Protein AF-A0AAP5HHR1-F1 (afdb_monomer_lite)

Sequence (63 aa):
MASMAERKKKEHPNRAGKQSLTVWMSPEVIKIAKIGALLDDSTIEQFVERALRAEIEKRGMKL

Secondary structure (DSSP, 8-state):
---SS---------------------HHHHHHHHHHHHHTTS-HHHHHHHHHHHHHHHTT---

Fo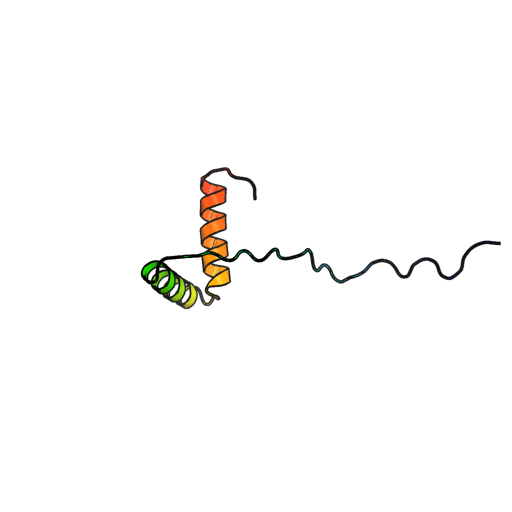ldseek 3Di:
DDDDPPDPDDDPPPCPDPPDDDDDDDPVVLVVLCVQCVVVVHDSVVSVVVVVVVVCVVVVHDD

Structure (mmCIF, N/CA/C/O backbone):
data_AF-A0AAP5HHR1-F1
#
_entry.id   AF-A0AAP5HHR1-F1
#
loop_
_atom_site.group_PDB
_atom_site.id
_atom_site.type_symbol
_atom_site.label_atom_id
_atom_site.label_alt_id
_atom_site.label_comp_id
_atom_site.label_asym_id
_atom_site.label_entity_id
_atom_site.label_seq_id
_atom_site.pdbx_PDB_ins_code
_atom_site.Cartn_x
_atom_site.Cartn_y
_atom_site.Cartn_z
_atom_site.occupancy
_atom_site.B_iso_or_equiv
_atom_site.auth_seq_id
_atom_site.auth_comp_id
_atom_site.auth_asym_id
_atom_site.auth_atom_id
_atom_site.pdbx_PDB_model_num
ATOM 1 N N . MET A 1 1 ? 0.979 59.568 -1.005 1.00 45.84 1 MET A N 1
ATOM 2 C CA . MET A 1 1 ? 0.180 58.871 -2.036 1.00 45.84 1 MET A CA 1
ATOM 3 C C . MET A 1 1 ? 0.635 57.424 -2.079 1.00 45.84 1 MET A C 1
ATOM 5 O O . MET A 1 1 ? 1.833 57.180 -2.062 1.00 45.84 1 MET A O 1
ATOM 9 N N . ALA A 1 2 ? -0.318 56.501 -1.999 1.00 43.34 2 ALA A N 1
ATOM 10 C CA . ALA A 1 2 ? -0.111 55.065 -1.866 1.00 43.34 2 ALA A CA 1
ATOM 11 C C . ALA A 1 2 ? 0.081 54.347 -3.222 1.00 43.34 2 ALA A C 1
ATOM 13 O O . ALA A 1 2 ? -0.490 54.773 -4.217 1.00 43.34 2 ALA A O 1
ATOM 14 N N . SER A 1 3 ? 0.839 53.240 -3.173 1.00 50.81 3 SER A N 1
ATOM 15 C CA . SER A 1 3 ? 0.708 51.952 -3.896 1.00 50.81 3 SER A CA 1
ATOM 16 C C . SER A 1 3 ? 0.580 51.900 -5.436 1.00 50.81 3 SER A C 1
ATOM 18 O O . SER A 1 3 ? -0.436 52.288 -6.000 1.00 50.81 3 SER A O 1
ATOM 20 N N . MET A 1 4 ? 1.566 51.257 -6.093 1.00 56.25 4 MET A N 1
ATOM 21 C CA . MET A 1 4 ? 1.436 50.586 -7.411 1.00 56.25 4 MET A CA 1
ATOM 22 C C . MET A 1 4 ? 2.337 49.334 -7.577 1.00 56.25 4 MET A C 1
ATOM 24 O O . MET A 1 4 ? 2.656 48.930 -8.691 1.00 56.25 4 MET A O 1
ATOM 28 N N . ALA A 1 5 ? 2.757 48.674 -6.493 1.00 55.03 5 ALA A N 1
ATOM 29 C CA . ALA A 1 5 ? 3.430 47.367 -6.611 1.00 55.03 5 ALA A CA 1
ATOM 30 C C . ALA A 1 5 ? 3.071 46.389 -5.485 1.00 55.03 5 ALA A C 1
ATOM 32 O O . ALA A 1 5 ? 3.779 45.415 -5.230 1.00 55.03 5 ALA A O 1
ATOM 33 N N . GLU A 1 6 ? 1.936 46.615 -4.825 1.00 46.78 6 GLU A N 1
ATOM 34 C CA . GLU A 1 6 ? 1.259 45.542 -4.115 1.00 46.78 6 GLU A CA 1
ATOM 35 C C . GLU A 1 6 ? 0.666 44.559 -5.129 1.00 46.78 6 GLU A C 1
ATOM 37 O O . GLU A 1 6 ? 0.114 44.950 -6.154 1.00 46.78 6 GLU A O 1
ATOM 42 N N . ARG A 1 7 ? 0.702 43.274 -4.766 1.00 55.12 7 ARG A N 1
ATOM 43 C CA . ARG A 1 7 ? 0.010 42.151 -5.418 1.00 55.12 7 ARG A CA 1
ATOM 44 C C . ARG A 1 7 ? 0.689 41.540 -6.646 1.00 55.12 7 ARG A C 1
ATOM 46 O O . ARG A 1 7 ? 0.038 41.268 -7.649 1.00 55.12 7 ARG A O 1
ATOM 53 N N . LYS A 1 8 ? 1.904 41.023 -6.458 1.00 52.28 8 LYS A N 1
ATOM 54 C CA . LYS A 1 8 ? 2.140 39.630 -6.882 1.00 52.28 8 LYS A CA 1
ATOM 55 C C . LYS A 1 8 ? 1.583 38.701 -5.803 1.00 52.28 8 LYS A C 1
ATOM 57 O O . LYS A 1 8 ? 2.287 38.269 -4.896 1.00 52.28 8 LYS A O 1
ATOM 62 N N . LYS A 1 9 ? 0.265 38.475 -5.875 1.00 53.03 9 LYS A N 1
ATOM 63 C CA . LYS A 1 9 ? -0.427 37.358 -5.215 1.00 53.03 9 LYS A CA 1
ATOM 64 C C . LYS A 1 9 ? 0.401 36.099 -5.515 1.00 53.03 9 LYS A C 1
ATOM 66 O O . LYS A 1 9 ? 0.705 35.827 -6.666 1.00 53.03 9 LYS A O 1
ATOM 71 N N . LYS A 1 10 ? 0.986 35.459 -4.505 1.00 50.97 10 LYS A N 1
ATOM 72 C CA . LYS A 1 10 ? 0.380 34.287 -3.860 1.00 50.97 10 LYS A CA 1
ATOM 73 C C . LYS A 1 10 ? -0.310 33.344 -4.856 1.00 50.97 10 LYS A C 1
ATOM 75 O O . LYS A 1 10 ? -1.485 33.059 -4.700 1.00 50.97 10 LYS A O 1
ATOM 80 N N . GLU A 1 11 ? 0.427 32.846 -5.835 1.00 44.66 11 GLU A N 1
ATOM 81 C CA . GLU A 1 11 ? 0.139 31.556 -6.464 1.00 44.66 11 GLU A CA 1
ATOM 82 C C . GLU A 1 11 ? 1.458 30.796 -6.568 1.00 44.66 11 GLU A C 1
ATOM 84 O O . GLU A 1 11 ? 2.074 30.668 -7.620 1.00 44.66 11 GLU A O 1
ATOM 89 N N . HIS A 1 12 ? 1.922 30.299 -5.419 1.00 44.88 12 HIS A N 1
ATOM 90 C CA . HIS A 1 12 ? 2.612 29.022 -5.467 1.00 44.88 12 HIS A CA 1
ATOM 91 C C . HIS A 1 12 ? 1.547 28.028 -5.936 1.00 44.88 12 HIS A C 1
ATOM 93 O O . HIS A 1 12 ? 0.553 27.874 -5.219 1.00 44.88 12 HIS A O 1
ATOM 99 N N . PRO A 1 13 ? 1.685 27.408 -7.122 1.00 52.44 13 PRO A N 1
ATOM 100 C CA . PRO A 1 13 ? 0.779 26.344 -7.515 1.00 52.44 13 PRO A CA 1
ATOM 101 C C . PRO A 1 13 ? 0.779 25.337 -6.372 1.00 52.44 13 PRO A C 1
ATOM 103 O O . PRO A 1 13 ? 1.841 24.943 -5.894 1.00 52.44 13 PRO A O 1
ATOM 106 N N . ASN A 1 14 ? -0.425 25.058 -5.891 1.00 51.00 14 ASN A N 1
ATOM 107 C CA . ASN A 1 14 ? -0.811 24.377 -4.665 1.00 51.00 14 ASN A CA 1
ATOM 108 C C . ASN A 1 14 ? 0.036 23.119 -4.347 1.00 51.00 14 ASN A C 1
ATOM 110 O O . ASN A 1 14 ? -0.427 21.991 -4.468 1.00 51.00 14 ASN A O 1
ATOM 114 N N . ARG A 1 15 ? 1.290 23.283 -3.910 1.00 51.84 15 ARG A N 1
ATOM 115 C CA . ARG A 1 15 ? 2.058 22.251 -3.208 1.00 51.84 15 ARG A CA 1
ATOM 116 C C . ARG A 1 15 ? 1.637 22.319 -1.749 1.00 51.84 15 ARG A C 1
ATOM 118 O O . ARG A 1 15 ? 2.422 22.700 -0.886 1.00 51.84 15 ARG A O 1
ATOM 125 N N . ALA A 1 16 ? 0.375 21.988 -1.477 1.00 49.44 16 ALA A N 1
ATOM 126 C CA . ALA A 1 16 ? 0.007 21.525 -0.150 1.00 49.44 16 ALA A CA 1
ATOM 127 C C . ALA A 1 16 ? 0.990 20.394 0.182 1.00 49.44 16 ALA A C 1
ATOM 129 O O . ALA A 1 16 ? 1.088 19.420 -0.567 1.00 49.44 16 ALA A O 1
ATOM 130 N N . GLY A 1 17 ? 1.829 20.611 1.195 1.00 48.41 17 GLY A N 1
ATOM 131 C CA . GLY A 1 17 ? 2.953 19.742 1.508 1.00 48.41 17 GLY A CA 1
ATOM 132 C C . GLY A 1 17 ? 2.487 18.302 1.674 1.00 48.41 17 GLY A C 1
ATOM 133 O O . GLY A 1 17 ? 1.845 17.975 2.667 1.00 48.41 17 GLY A O 1
ATOM 134 N N . LYS A 1 18 ? 2.818 17.436 0.709 1.00 61.78 18 LYS A N 1
ATOM 135 C CA . LYS A 1 18 ? 2.751 15.990 0.916 1.00 61.78 18 LYS A CA 1
ATOM 136 C C . LYS A 1 18 ? 3.771 15.668 2.001 1.00 61.78 18 LYS A C 1
ATOM 138 O O . LYS A 1 18 ? 4.967 15.613 1.729 1.00 61.78 18 LYS A O 1
ATOM 143 N N . GLN A 1 19 ? 3.303 15.528 3.236 1.00 71.81 19 GLN A N 1
ATOM 144 C CA . GLN A 1 19 ? 4.112 14.973 4.309 1.00 71.81 19 GLN A CA 1
ATOM 145 C C . GLN A 1 19 ? 4.411 13.521 3.933 1.00 71.81 19 GLN A C 1
ATOM 147 O O . GLN A 1 19 ? 3.504 12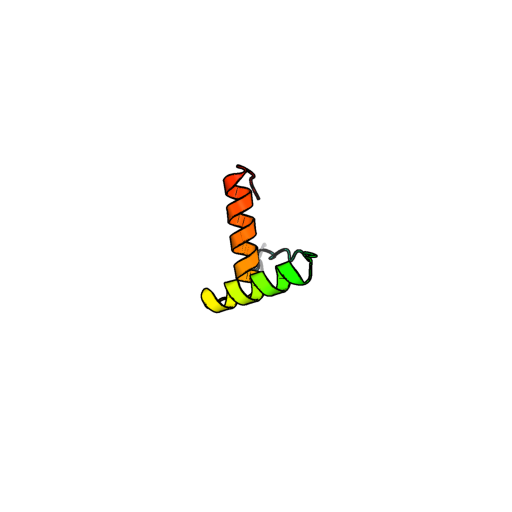.701 3.813 1.00 71.81 19 GLN A O 1
A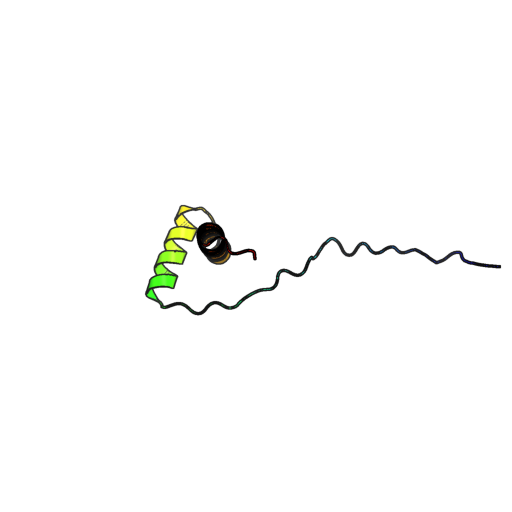TOM 152 N N . SER A 1 20 ? 5.678 13.224 3.657 1.00 76.00 20 SER A N 1
ATOM 153 C CA . SER A 1 20 ? 6.138 11.862 3.413 1.00 76.00 20 SER A CA 1
ATOM 154 C C . SER A 1 20 ? 6.445 11.196 4.752 1.00 76.00 20 SER A C 1
ATOM 156 O O . SER A 1 20 ? 7.250 11.722 5.521 1.00 76.00 20 SER A O 1
ATOM 158 N N . LEU A 1 21 ? 5.834 10.042 5.016 1.00 82.00 21 LEU A N 1
ATOM 159 C CA . LEU A 1 21 ? 6.135 9.205 6.175 1.00 82.00 21 LEU A CA 1
ATOM 160 C C . LEU A 1 21 ? 6.965 7.998 5.728 1.00 82.00 21 LEU A C 1
ATOM 162 O O . LEU A 1 21 ? 6.562 7.274 4.820 1.00 82.00 21 LEU A O 1
ATOM 166 N N . THR A 1 22 ? 8.096 7.753 6.388 1.00 87.94 22 THR A N 1
ATOM 167 C CA . THR A 1 22 ? 8.849 6.505 6.207 1.00 87.94 22 THR A CA 1
ATOM 168 C C . THR A 1 22 ? 8.202 5.401 7.035 1.00 87.94 22 THR A C 1
ATOM 170 O O . THR A 1 22 ? 8.127 5.508 8.258 1.00 87.94 22 THR A O 1
ATOM 173 N N . VAL A 1 23 ? 7.760 4.331 6.374 1.00 86.44 23 VAL A N 1
ATOM 174 C CA . VAL A 1 23 ? 7.150 3.163 7.023 1.00 86.44 23 VAL A CA 1
ATOM 175 C C . VAL A 1 23 ? 8.121 1.990 6.970 1.00 86.44 23 VAL A C 1
ATOM 177 O O . VAL A 1 23 ? 8.581 1.598 5.899 1.00 86.44 23 VAL A O 1
ATOM 180 N N . TRP A 1 24 ? 8.417 1.414 8.133 1.00 92.50 24 TRP A N 1
ATOM 181 C CA . TRP A 1 24 ? 9.224 0.202 8.250 1.00 92.50 24 TRP A CA 1
ATOM 182 C C . TRP A 1 24 ? 8.307 -1.020 8.270 1.00 92.50 24 TRP A C 1
ATOM 184 O O . TRP A 1 24 ? 7.327 -1.054 9.011 1.00 92.50 24 TRP A O 1
ATOM 194 N N . MET A 1 25 ? 8.619 -2.019 7.449 1.00 92.94 25 MET A N 1
ATOM 195 C CA . MET A 1 25 ? 7.821 -3.238 7.288 1.00 92.94 25 MET A CA 1
ATOM 196 C C . MET A 1 25 ? 8.750 -4.451 7.235 1.00 92.94 25 MET A C 1
ATOM 198 O O . MET A 1 25 ? 9.921 -4.311 6.872 1.00 92.94 25 MET A O 1
ATOM 202 N N . SER A 1 26 ? 8.237 -5.647 7.540 1.00 97.38 26 SER A N 1
ATOM 203 C CA . SER A 1 26 ? 9.023 -6.867 7.332 1.00 97.38 26 SER A CA 1
ATOM 204 C C . SER A 1 26 ? 9.253 -7.133 5.833 1.00 97.38 26 SER A C 1
ATOM 206 O O . SER A 1 26 ? 8.437 -6.722 4.996 1.00 97.38 26 SER A O 1
ATOM 208 N N . PRO A 1 27 ? 10.332 -7.845 5.461 1.00 97.06 27 PRO A N 1
ATOM 209 C CA . PRO A 1 27 ? 10.610 -8.197 4.069 1.00 97.06 27 PRO A CA 1
ATOM 210 C C . PRO A 1 27 ? 9.456 -8.932 3.370 1.00 97.06 27 PRO A C 1
ATOM 212 O O . PRO A 1 27 ? 9.228 -8.726 2.177 1.00 9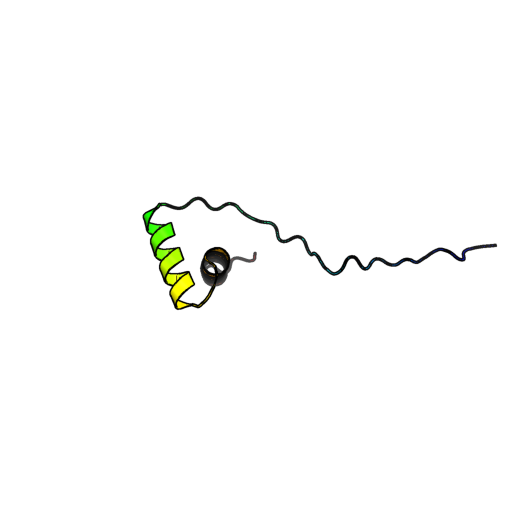7.06 27 PRO A O 1
ATOM 215 N N . GLU A 1 28 ? 8.711 -9.772 4.090 1.00 97.62 28 GLU A N 1
ATOM 216 C CA . GLU A 1 28 ? 7.545 -10.495 3.568 1.00 97.62 28 GLU A CA 1
ATOM 217 C C . GLU A 1 28 ? 6.424 -9.529 3.181 1.00 97.62 28 GLU A C 1
ATOM 219 O O . GLU A 1 28 ? 5.867 -9.634 2.088 1.00 97.62 28 GLU A O 1
ATOM 224 N N . VAL A 1 29 ? 6.141 -8.541 4.033 1.00 96.44 29 VAL A N 1
ATOM 225 C CA . VAL A 1 29 ? 5.115 -7.526 3.766 1.00 96.44 29 VAL A CA 1
ATOM 226 C C . VAL A 1 29 ? 5.508 -6.659 2.569 1.00 96.44 29 VAL A C 1
ATOM 228 O O . VAL A 1 29 ? 4.666 -6.382 1.717 1.00 96.44 29 VAL A O 1
ATOM 231 N N . ILE A 1 30 ? 6.793 -6.308 2.429 1.00 96.00 30 ILE A N 1
ATOM 232 C CA . ILE A 1 30 ? 7.295 -5.572 1.255 1.00 96.00 30 ILE A CA 1
ATOM 233 C C . ILE A 1 30 ? 7.067 -6.376 -0.033 1.00 96.00 30 ILE A C 1
ATOM 235 O O . ILE A 1 30 ? 6.661 -5.806 -1.045 1.00 96.00 30 ILE A O 1
ATOM 239 N N . LYS A 1 31 ? 7.305 -7.696 -0.024 1.00 97.44 31 LYS A N 1
ATOM 240 C CA . LYS A 1 31 ? 7.041 -8.558 -1.192 1.00 97.44 31 LYS A CA 1
ATOM 241 C C . LYS A 1 31 ? 5.557 -8.565 -1.561 1.00 97.44 31 LYS A C 1
ATOM 243 O O . LYS A 1 31 ? 5.236 -8.394 -2.733 1.00 97.44 31 LYS A O 1
ATOM 248 N N . ILE A 1 32 ? 4.670 -8.713 -0.576 1.00 97.12 32 ILE A N 1
ATOM 249 C CA . ILE A 1 32 ? 3.216 -8.699 -0.798 1.00 97.12 32 ILE A CA 1
ATOM 250 C C . ILE A 1 32 ? 2.773 -7.346 -1.367 1.00 97.12 32 ILE A C 1
ATOM 252 O O . ILE A 1 32 ? 2.060 -7.313 -2.366 1.00 97.12 32 ILE A O 1
ATOM 256 N N . ALA A 1 33 ? 3.251 -6.236 -0.796 1.00 96.56 33 ALA A N 1
ATOM 257 C CA . ALA A 1 33 ? 2.930 -4.894 -1.275 1.00 96.56 33 ALA A CA 1
ATOM 258 C C . ALA A 1 33 ? 3.402 -4.658 -2.720 1.00 96.56 33 ALA A C 1
ATOM 260 O O . ALA A 1 33 ? 2.676 -4.057 -3.506 1.00 96.56 33 ALA A O 1
ATOM 261 N N . LYS A 1 34 ? 4.579 -5.175 -3.104 1.00 97.12 34 LYS A N 1
ATOM 262 C CA . LYS A 1 34 ? 5.065 -5.114 -4.495 1.00 97.12 34 LYS A CA 1
ATOM 263 C C . LYS A 1 34 ? 4.167 -5.882 -5.462 1.00 97.12 34 LYS A C 1
ATOM 265 O O . LYS A 1 34 ? 3.885 -5.377 -6.543 1.00 97.12 34 LYS A O 1
ATOM 270 N N . ILE A 1 35 ? 3.730 -7.085 -5.086 1.00 97.88 35 ILE A N 1
ATOM 271 C CA . ILE A 1 35 ? 2.825 -7.893 -5.916 1.00 97.88 35 ILE A CA 1
ATOM 272 C C . ILE A 1 35 ? 1.473 -7.186 -6.062 1.00 97.88 35 ILE A C 1
ATOM 274 O O . ILE A 1 35 ? 0.979 -7.062 -7.175 1.00 97.88 35 ILE A O 1
ATOM 278 N N . GLY A 1 36 ? 0.905 -6.674 -4.966 1.00 97.44 36 GLY A N 1
ATOM 279 C CA . GLY A 1 36 ? -0.355 -5.927 -5.002 1.00 97.44 36 GLY A CA 1
ATOM 280 C C . GLY A 1 36 ? -0.274 -4.678 -5.881 1.00 97.44 36 GLY A C 1
ATOM 281 O O . GLY A 1 36 ? -1.130 -4.466 -6.731 1.00 97.44 36 GLY A O 1
ATOM 282 N N . ALA A 1 37 ? 0.808 -3.906 -5.755 1.00 97.88 37 ALA A N 1
ATOM 283 C CA . ALA A 1 37 ? 1.040 -2.729 -6.586 1.00 97.88 37 ALA A CA 1
ATOM 284 C C . ALA A 1 37 ? 1.114 -3.064 -8.088 1.00 97.88 37 ALA A C 1
ATOM 286 O O . ALA A 1 37 ? 0.528 -2.345 -8.894 1.00 97.88 37 ALA A O 1
ATOM 287 N N . LEU A 1 38 ? 1.772 -4.176 -8.450 1.00 98.00 38 LEU A N 1
ATOM 288 C CA . LEU A 1 38 ? 1.841 -4.681 -9.828 1.00 98.00 38 LEU A CA 1
ATOM 289 C C . LEU A 1 38 ? 0.469 -5.087 -10.381 1.00 98.00 38 LEU A C 1
ATOM 291 O O . LEU A 1 38 ? 0.181 -4.799 -11.538 1.00 98.00 38 LEU A O 1
ATOM 295 N N . LEU A 1 39 ? -0.365 -5.757 -9.580 1.00 97.75 39 LEU A N 1
ATOM 296 C CA . LEU A 1 39 ? -1.711 -6.176 -9.998 1.00 97.75 39 LEU A CA 1
ATOM 297 C C . LEU A 1 39 ? -2.648 -4.981 -10.214 1.00 97.75 39 LEU A C 1
ATOM 299 O O . LEU A 1 39 ? -3.498 -5.022 -11.099 1.00 97.75 39 LEU A O 1
ATOM 303 N N . ASP A 1 40 ? -2.459 -3.923 -9.430 1.00 94.50 40 ASP A N 1
ATOM 304 C CA . ASP A 1 40 ? -3.251 -2.694 -9.478 1.00 94.50 40 ASP A CA 1
ATOM 305 C C . ASP A 1 40 ? -2.723 -1.648 -10.484 1.00 94.50 40 ASP A C 1
ATOM 307 O O . ASP A 1 40 ? -3.237 -0.528 -10.502 1.00 94.50 40 ASP A O 1
ATOM 311 N N . ASP A 1 41 ? -1.673 -1.966 -11.255 1.00 97.00 41 ASP A N 1
ATOM 312 C CA . ASP A 1 41 ? -0.949 -1.032 -12.139 1.00 97.00 41 ASP A CA 1
ATOM 313 C C . ASP A 1 41 ? -0.609 0.303 -11.440 1.00 97.00 41 ASP A C 1
ATOM 315 O O . ASP A 1 41 ? -0.932 1.405 -11.886 1.00 97.00 41 ASP A O 1
ATOM 319 N N . SER A 1 42 ? -0.012 0.199 -10.250 1.00 96.25 42 SER A N 1
ATOM 320 C CA . SER A 1 42 ? 0.286 1.339 -9.377 1.00 96.25 42 SER A CA 1
ATOM 321 C C . SER A 1 42 ? 1.666 1.223 -8.735 1.00 96.25 42 SER A C 1
ATOM 323 O O . SER A 1 42 ? 2.317 0.178 -8.789 1.00 96.25 42 SER A O 1
ATOM 325 N N . THR A 1 43 ? 2.150 2.304 -8.116 1.00 96.31 43 THR A N 1
ATOM 326 C CA . THR A 1 43 ? 3.402 2.232 -7.349 1.00 96.31 43 THR A CA 1
ATOM 327 C C . THR A 1 43 ? 3.174 1.597 -5.978 1.00 96.31 43 THR A C 1
ATOM 329 O O . THR A 1 43 ? 2.068 1.626 -5.432 1.00 96.31 43 THR A O 1
ATOM 332 N N . ILE A 1 44 ? 4.239 1.053 -5.379 1.00 94.75 44 ILE A N 1
ATOM 333 C CA . ILE A 1 44 ? 4.166 0.474 -4.030 1.00 94.75 44 ILE A CA 1
ATOM 334 C C . ILE A 1 44 ? 3.688 1.505 -3.000 1.00 94.75 44 ILE A C 1
ATOM 336 O O . ILE A 1 44 ? 2.902 1.170 -2.119 1.00 94.75 44 ILE A O 1
ATOM 340 N N . GLU A 1 45 ? 4.097 2.768 -3.136 1.00 93.19 45 GLU A N 1
ATOM 341 C CA . GLU A 1 45 ? 3.679 3.855 -2.253 1.00 93.19 45 GLU A CA 1
ATOM 342 C C . GLU A 1 45 ? 2.180 4.125 -2.374 1.00 93.19 45 GLU A C 1
ATOM 344 O O . GLU A 1 45 ? 1.506 4.251 -1.357 1.00 93.19 45 GLU A O 1
ATOM 349 N N . GLN A 1 46 ? 1.643 4.173 -3.597 1.00 94.00 46 GLN A N 1
ATOM 350 C CA . GLN A 1 46 ? 0.211 4.383 -3.828 1.00 94.00 46 GLN A CA 1
ATOM 351 C C . GLN A 1 46 ? -0.619 3.224 -3.276 1.00 94.00 46 GLN A C 1
ATOM 353 O O . GLN A 1 46 ? -1.642 3.447 -2.629 1.00 94.00 46 GLN A O 1
ATOM 358 N N . PHE A 1 47 ? -0.165 1.991 -3.502 1.00 95.50 47 PHE A N 1
ATOM 359 C CA . PHE A 1 47 ? -0.815 0.797 -2.978 1.00 95.50 47 PHE A CA 1
ATOM 360 C C . PHE A 1 47 ? -0.862 0.814 -1.442 1.00 95.50 47 PHE A C 1
ATOM 362 O O . PHE A 1 47 ? -1.930 0.661 -0.847 1.00 95.50 47 PHE A O 1
ATOM 369 N N . VAL A 1 48 ? 0.281 1.070 -0.796 1.00 93.88 48 VAL A N 1
ATOM 370 C CA . VAL A 1 48 ? 0.385 1.151 0.668 1.00 93.88 48 VAL A CA 1
ATOM 371 C C . VAL A 1 48 ? -0.437 2.318 1.220 1.00 93.88 48 VAL A C 1
ATOM 373 O O . VAL A 1 48 ? -1.133 2.147 2.218 1.00 93.88 48 VAL A O 1
ATOM 376 N N . GLU A 1 49 ? -0.425 3.482 0.566 1.00 92.38 49 GLU A N 1
ATOM 377 C CA . GLU A 1 49 ? -1.238 4.634 0.966 1.00 92.38 49 GLU A CA 1
ATOM 378 C C . GLU A 1 49 ? -2.737 4.297 0.937 1.00 92.38 49 GLU A C 1
ATOM 380 O O . GLU A 1 49 ? 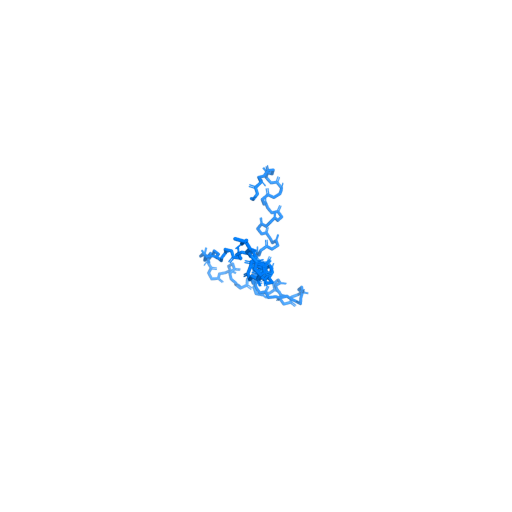-3.444 4.583 1.905 1.00 92.38 49 GLU A O 1
ATOM 385 N N . ARG A 1 50 ? -3.228 3.642 -0.126 1.00 92.62 50 ARG A N 1
ATOM 386 C CA . ARG A 1 50 ? -4.630 3.195 -0.214 1.00 92.62 50 ARG A CA 1
ATOM 387 C C . ARG A 1 50 ? -4.978 2.195 0.884 1.00 92.62 50 ARG A C 1
ATOM 389 O O . ARG A 1 50 ? -6.008 2.355 1.535 1.00 92.62 50 ARG A O 1
ATOM 396 N N . ALA A 1 51 ? -4.118 1.204 1.115 1.00 92.81 51 ALA A N 1
ATOM 397 C CA . ALA A 1 51 ? -4.331 0.196 2.151 1.00 92.81 51 ALA A CA 1
ATOM 398 C C . ALA A 1 51 ? -4.407 0.825 3.554 1.00 92.81 51 ALA A C 1
ATOM 400 O O . ALA A 1 51 ? -5.302 0.500 4.334 1.00 92.81 51 ALA A O 1
ATOM 401 N N . LEU A 1 52 ? -3.513 1.772 3.857 1.00 91.19 52 LEU A N 1
ATOM 402 C CA . LEU A 1 52 ? -3.515 2.494 5.130 1.00 91.19 52 LEU A CA 1
ATOM 403 C C . LEU A 1 52 ? -4.750 3.386 5.286 1.00 91.19 52 LEU A C 1
ATOM 405 O O . LEU A 1 52 ? -5.368 3.372 6.348 1.00 91.19 52 LEU A O 1
ATOM 409 N N . ARG A 1 53 ? -5.143 4.128 4.242 1.00 90.44 53 ARG A N 1
ATOM 410 C CA . ARG A 1 53 ? -6.361 4.959 4.266 1.00 90.44 53 ARG A CA 1
ATOM 411 C C . ARG A 1 53 ? -7.607 4.119 4.537 1.00 90.44 53 ARG A C 1
ATOM 413 O O . ARG A 1 53 ? -8.376 4.468 5.425 1.00 90.44 53 ARG A O 1
ATOM 420 N N . ALA A 1 54 ? -7.758 2.991 3.843 1.00 92.19 54 ALA A N 1
ATOM 421 C CA . ALA A 1 54 ? -8.892 2.091 4.034 1.00 92.19 54 ALA A CA 1
ATOM 422 C C . ALA A 1 54 ? -8.971 1.550 5.473 1.00 92.19 54 ALA A C 1
ATOM 424 O O . ALA A 1 54 ? -10.051 1.493 6.060 1.00 92.19 54 ALA A O 1
ATOM 425 N N . GLU A 1 55 ? -7.834 1.189 6.074 1.00 92.44 55 GLU A N 1
ATOM 426 C CA . GLU A 1 55 ? -7.796 0.709 7.461 1.00 92.44 55 GLU A CA 1
ATOM 427 C C . GLU A 1 55 ? -8.109 1.823 8.476 1.00 92.44 55 GLU A C 1
ATOM 429 O O . GLU A 1 55 ? -8.827 1.592 9.450 1.00 92.44 55 GLU A O 1
ATOM 434 N N . ILE A 1 56 ? -7.617 3.043 8.245 1.00 90.06 56 ILE A N 1
ATOM 435 C CA . ILE A 1 56 ? -7.913 4.222 9.074 1.00 90.06 56 ILE A CA 1
ATOM 436 C C . ILE A 1 56 ? -9.412 4.549 9.040 1.00 90.06 56 ILE A C 1
ATOM 438 O O . ILE A 1 56 ? -10.030 4.721 10.094 1.00 90.06 56 ILE A O 1
ATOM 442 N N . GLU A 1 57 ? -10.010 4.574 7.847 1.00 91.62 57 GLU A N 1
ATOM 443 C CA . GLU A 1 57 ? -11.445 4.811 7.658 1.00 91.62 57 GLU A CA 1
ATOM 444 C C . GLU A 1 57 ? -12.285 3.729 8.338 1.00 91.62 57 GLU A C 1
ATOM 446 O O . G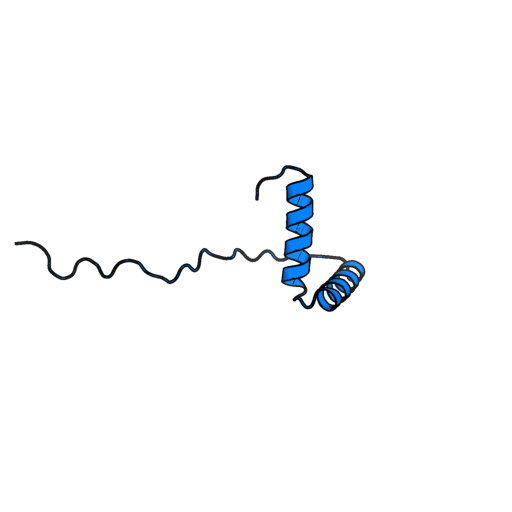LU A 1 57 ? -13.227 4.043 9.068 1.00 91.62 57 GLU A O 1
ATOM 451 N N . LYS A 1 58 ? -11.901 2.456 8.187 1.00 93.75 58 LYS A N 1
ATOM 452 C CA . LYS A 1 58 ? -12.561 1.322 8.848 1.00 93.75 58 LYS A CA 1
ATOM 453 C C . LYS A 1 58 ? -12.546 1.440 10.375 1.00 93.75 58 LYS A C 1
ATOM 455 O O . LYS A 1 58 ? -13.492 1.010 11.031 1.00 93.75 58 LYS A O 1
ATOM 460 N N . ARG A 1 59 ? -11.493 2.029 10.949 1.00 93.62 59 ARG A N 1
ATOM 461 C CA . ARG A 1 59 ? -11.380 2.296 12.394 1.00 93.62 59 ARG A CA 1
ATOM 462 C C . ARG A 1 59 ? -12.107 3.565 12.843 1.00 93.62 59 ARG A C 1
ATOM 464 O O . ARG A 1 59 ? -12.106 3.859 14.035 1.00 93.62 59 ARG A O 1
ATOM 471 N N . GLY A 1 60 ? -12.708 4.323 11.924 1.00 90.44 60 GLY A N 1
ATOM 472 C CA . GLY A 1 60 ? -13.336 5.610 12.225 1.00 90.44 60 GLY A CA 1
ATOM 473 C C . GLY A 1 60 ? -12.335 6.694 12.641 1.00 90.44 60 GLY A C 1
ATOM 474 O O . GLY A 1 60 ? -12.710 7.645 13.325 1.00 90.44 60 GLY A O 1
ATOM 475 N N . MET A 1 61 ? -11.060 6.553 12.265 1.00 82.00 61 MET A N 1
ATOM 476 C CA . MET A 1 61 ? -10.011 7.519 12.588 1.00 82.00 61 MET A CA 1
ATOM 477 C C . MET A 1 61 ? -9.965 8.616 11.511 1.00 82.00 61 MET A C 1
ATOM 479 O O . MET A 1 61 ? -10.008 8.321 10.320 1.00 82.00 61 MET A O 1
ATOM 483 N N . LYS A 1 62 ? -9.892 9.893 11.911 1.00 69.69 62 LYS A N 1
ATOM 484 C CA . LYS A 1 62 ? -9.661 11.009 10.976 1.00 69.69 62 LYS A CA 1
ATOM 485 C C . LYS A 1 62 ? -8.151 11.206 10.806 1.00 69.69 62 LYS A C 1
ATOM 487 O O . LYS A 1 62 ? -7.456 11.333 11.812 1.00 69.69 62 LYS A O 1
ATOM 492 N N . LEU A 1 63 ? -7.684 11.186 9.555 1.00 60.66 63 LEU A N 1
ATOM 493 C CA . LEU A 1 63 ? -6.326 11.579 9.148 1.00 60.66 63 LEU A CA 1
ATOM 494 C C . LEU A 1 63 ? -6.122 13.088 9.291 1.00 60.66 63 LEU A C 1
ATOM 496 O O . LEU A 1 63 ? -7.061 13.834 8.927 1.00 60.66 63 LEU A O 1
#

Radius of gyration: 20.18 Å; chains: 1; bounding box: 24×69×25 Å

pLDDT: mean 79.94, std 19.81, range [43.34, 98.0]